Protein AF-A0A1X2IFA3-F1 (afdb_monomer_lite)

Sequence (182 aa):
MISNTTAATGNTTSGPVTIGFSPDETMTPLQQASWIVYLGFFFDLESNAYNVYENNIQQQYTCRKDNVANAGAKTIAITHYDKNEWSLLQNNNSYYSTLISDAGMTAFNGTMSNLHETDYVIDVSPSQTFVYGYSTWLQLVATYDQNTQVFTSKKNVFRIDGLINADGALGKSGHGLNCIYK

Organism: NCBI:txid90262

Radius of gyration: 20.96 Å; chains: 1; bounding box: 46×59×61 Å

Secondary structure (DSSP, 8-state):
--------S-----S-------TTS---HHHHHTHHHHHHHTTT-HHHHHHIIIIIIIHHHHHHHHHHTTS---EEEEEEEETTEEEE-GGG-HHHHHHHHHTT-EE--S-GGGGGG-SEEEE---GGG-TTHHHHHHHHHTTS-TTT-HHHHTT-EEE-----STT---------------

Foldseek 3Di:
DDDDDDDDDDDPPPDPDDQDDDPQQQDAPLSVLSVLLVVCVVVVNNVVSVCCSPVPVVVVLLLVLVVQLPVDEFEEWEWEDDPNDIFTDQVRHNHVQNVQVSSNYHYDPDTPVCQLVGQAYEYAYAPVRCPPPPVVVLVVCVVDDCVRRNCNVVVRYYYDHPDDDVVRDDDDPDDDPDDDDD

pLDDT: mean 70.48, std 19.77, range [30.97, 95.38]

Structure (mmCIF, N/CA/C/O backbone):
data_AF-A0A1X2IFA3-F1
#
_entry.id   AF-A0A1X2IFA3-F1
#
loop_
_atom_site.group_PDB
_atom_site.id
_atom_site.type_symbol
_atom_site.label_atom_id
_atom_site.label_alt_id
_atom_site.label_comp_id
_atom_site.label_asym_id
_atom_site.label_entity_id
_atom_site.label_seq_id
_atom_site.pdbx_PDB_ins_code
_atom_site.Cartn_x
_atom_site.Cartn_y
_atom_site.Cartn_z
_atom_site.occupancy
_atom_site.B_iso_or_equiv
_atom_site.auth_seq_id
_atom_site.auth_comp_id
_atom_site.auth_asym_id
_atom_site.auth_atom_id
_atom_site.pdbx_PDB_model_num
ATOM 1 N N . MET A 1 1 ? -7.651 39.119 24.313 1.00 32.94 1 MET A N 1
ATOM 2 C CA . MET A 1 1 ? -7.172 39.371 25.688 1.00 32.94 1 MET A CA 1
ATOM 3 C C . MET A 1 1 ? -7.088 38.041 26.416 1.00 32.94 1 MET A C 1
ATOM 5 O O . MET A 1 1 ? -7.950 37.198 26.219 1.00 32.94 1 MET A O 1
ATOM 9 N N . ILE A 1 2 ? -5.988 37.890 27.149 1.00 33.62 2 ILE A N 1
ATOM 10 C CA . ILE A 1 2 ? -5.494 36.779 27.987 1.00 33.62 2 ILE A CA 1
ATOM 11 C C . ILE A 1 2 ? -6.496 36.565 29.158 1.00 33.62 2 ILE A C 1
ATOM 13 O O . ILE A 1 2 ? -7.119 37.545 29.563 1.00 33.62 2 ILE A O 1
ATOM 17 N N . SER A 1 3 ? -6.820 35.359 29.659 1.00 31.09 3 SER A N 1
ATOM 18 C CA . SER A 1 3 ? -6.066 34.568 30.669 1.00 31.09 3 SER A CA 1
ATOM 19 C C . SER A 1 3 ? -6.899 33.350 31.130 1.00 31.09 3 SER A C 1
ATOM 21 O O . SER A 1 3 ? -8.105 33.503 31.286 1.00 31.09 3 SER A O 1
ATOM 23 N N . ASN A 1 4 ? -6.335 32.123 31.147 1.00 33.84 4 ASN A N 1
ATOM 24 C CA . ASN A 1 4 ? -5.757 31.351 32.293 1.00 33.84 4 ASN A CA 1
ATOM 25 C C . ASN A 1 4 ? -6.776 31.016 33.409 1.00 33.84 4 ASN A C 1
ATOM 27 O O . ASN A 1 4 ? -7.532 31.892 33.795 1.00 33.84 4 ASN A O 1
ATOM 31 N N . THR A 1 5 ? -6.885 29.836 34.042 1.00 33.88 5 THR A N 1
ATOM 32 C CA . THR A 1 5 ? -6.032 28.653 34.367 1.00 33.88 5 THR A CA 1
ATOM 33 C C . THR A 1 5 ? -7.008 27.619 35.008 1.00 33.88 5 THR A C 1
ATOM 35 O O . THR A 1 5 ? -8.037 28.052 35.512 1.00 33.88 5 THR A O 1
ATOM 38 N N . THR A 1 6 ? -6.862 26.287 34.998 1.00 31.00 6 THR A N 1
ATOM 39 C CA . THR A 1 6 ? -5.938 25.431 35.782 1.00 31.00 6 THR A CA 1
ATOM 40 C C . THR A 1 6 ? -6.069 23.960 35.332 1.00 31.00 6 THR A C 1
ATOM 42 O O . THR A 1 6 ? -7.108 23.536 34.834 1.00 31.00 6 THR A O 1
ATOM 45 N N . ALA A 1 7 ? -5.008 23.173 35.536 1.00 40.91 7 ALA A N 1
ATOM 46 C CA . ALA A 1 7 ? -4.961 21.737 35.268 1.00 40.91 7 ALA A CA 1
ATOM 47 C C . ALA A 1 7 ? -5.689 20.901 36.339 1.00 40.91 7 ALA A C 1
ATOM 49 O O . ALA A 1 7 ? -5.540 21.163 37.533 1.00 40.91 7 ALA A O 1
ATOM 50 N N . ALA A 1 8 ? -6.370 19.835 35.908 1.00 30.97 8 ALA A N 1
ATOM 51 C CA . ALA A 1 8 ? -6.645 18.653 36.719 1.00 30.97 8 ALA A CA 1
ATOM 52 C C . ALA A 1 8 ? -6.549 17.390 35.844 1.00 30.97 8 ALA A C 1
ATOM 54 O O . ALA A 1 8 ? -7.098 17.303 34.750 1.00 30.97 8 ALA A O 1
ATOM 55 N N . THR A 1 9 ? -5.763 16.454 36.355 1.00 38.53 9 THR A N 1
ATOM 56 C CA . THR A 1 9 ? -5.407 15.110 35.898 1.00 38.53 9 THR A CA 1
ATOM 57 C C . THR A 1 9 ? -6.586 14.208 35.526 1.00 38.53 9 THR A C 1
ATOM 59 O O . THR A 1 9 ? -7.529 14.082 36.302 1.00 38.53 9 THR A O 1
ATOM 62 N N . GLY A 1 10 ? -6.438 13.488 34.405 1.00 38.41 10 GLY A N 1
ATOM 63 C CA . GLY A 1 10 ? -7.281 12.355 34.003 1.00 38.41 10 GLY A CA 1
ATOM 64 C C . GLY A 1 10 ? -8.035 12.602 32.700 1.00 38.41 10 GLY A C 1
ATOM 65 O O . GLY A 1 10 ? -9.235 12.834 32.734 1.00 38.41 10 GLY A O 1
ATOM 66 N N . ASN A 1 11 ? -7.360 12.566 31.546 1.00 31.16 11 ASN A N 1
ATOM 67 C CA . ASN A 1 11 ? -8.054 12.727 30.267 1.00 31.16 11 ASN A CA 1
ATOM 68 C C . ASN A 1 11 ? -8.344 11.360 29.637 1.00 31.16 11 ASN A C 1
ATOM 70 O O . ASN A 1 11 ? -7.634 10.898 28.749 1.00 31.16 11 ASN A O 1
ATOM 74 N N . THR A 1 12 ? -9.412 10.713 30.103 1.00 39.47 12 THR A N 1
ATOM 75 C CA . THR A 1 12 ? -10.235 9.881 29.222 1.00 39.47 12 THR A CA 1
ATOM 76 C C . THR A 1 12 ? -10.834 10.825 28.185 1.00 39.47 12 THR A C 1
ATOM 78 O O . THR A 1 12 ? -11.857 11.461 28.444 1.00 39.47 12 THR A O 1
ATOM 81 N N . THR A 1 13 ? -10.171 10.987 27.040 1.00 39.12 13 THR A N 1
ATOM 82 C CA . THR A 1 13 ? -10.677 11.781 25.916 1.00 39.12 13 THR A CA 1
ATOM 83 C C . THR A 1 13 ? -11.917 11.105 25.330 1.00 39.12 13 THR A C 1
ATOM 85 O O . THR A 1 13 ? -11.849 10.426 24.314 1.00 39.12 13 THR A O 1
ATOM 88 N N . SER A 1 14 ? -13.065 11.299 25.978 1.00 46.28 14 SER A N 1
ATOM 89 C CA . SER A 1 14 ? -14.401 10.968 25.475 1.00 46.28 14 SER A CA 1
ATOM 90 C C . SER A 1 14 ? -14.849 12.038 24.470 1.00 46.28 14 SER A C 1
ATOM 92 O O . SER A 1 14 ? -15.865 12.709 24.653 1.00 46.28 14 SER A O 1
ATOM 94 N N . GLY A 1 15 ? -14.045 12.251 23.429 1.00 52.19 15 GLY A N 1
ATOM 95 C CA . GLY A 1 15 ? -14.517 12.884 22.202 1.00 52.19 15 GLY A CA 1
ATOM 96 C C . GLY A 1 15 ? -15.232 11.843 21.334 1.00 52.19 15 GLY A C 1
ATOM 97 O O . GLY A 1 15 ? -14.989 10.647 21.512 1.00 52.19 15 GLY A O 1
ATOM 98 N N . PRO A 1 16 ? -16.105 12.250 20.398 1.00 57.09 16 PRO A N 1
ATOM 99 C CA . PRO A 1 16 ? -16.648 11.312 19.425 1.00 57.09 16 PRO A CA 1
ATOM 100 C C . PRO A 1 16 ? -15.494 10.644 18.664 1.00 57.09 16 PRO A C 1
ATOM 102 O O . PRO A 1 16 ? -14.643 11.326 18.084 1.00 57.09 16 PRO A O 1
ATOM 105 N N . VAL A 1 17 ? -15.454 9.309 18.680 1.00 62.50 17 VAL A N 1
ATOM 106 C CA . VAL A 1 17 ? -14.504 8.538 17.871 1.00 62.50 17 VAL A CA 1
ATOM 107 C C . VAL A 1 17 ? -14.809 8.840 16.408 1.00 62.50 17 VAL A C 1
ATOM 109 O O . VAL A 1 17 ? -15.885 8.522 15.908 1.00 62.50 17 VAL A O 1
ATOM 112 N N . THR A 1 18 ? -13.878 9.507 15.731 1.00 68.31 18 THR A N 1
ATOM 113 C CA . THR A 1 18 ? -14.034 9.867 14.320 1.00 68.31 18 THR A CA 1
ATOM 114 C C . THR A 1 18 ? -13.406 8.774 13.467 1.00 68.31 18 THR A C 1
ATOM 116 O O . THR A 1 18 ? -12.197 8.559 13.531 1.00 68.31 18 THR A O 1
ATOM 119 N N . ILE A 1 19 ? -14.227 8.085 12.676 1.00 69.69 19 ILE A N 1
ATOM 120 C CA . ILE A 1 19 ? -13.780 7.060 11.731 1.00 69.69 19 ILE A CA 1
ATOM 121 C C . ILE A 1 19 ? -13.701 7.684 10.340 1.00 69.69 19 ILE A C 1
ATOM 123 O O . ILE A 1 19 ? -14.682 8.236 9.844 1.00 69.69 19 ILE A O 1
ATOM 127 N N . GLY A 1 20 ? -12.525 7.613 9.716 1.00 65.44 20 GLY A N 1
ATOM 128 C CA . GLY A 1 20 ? -12.381 7.971 8.309 1.00 65.44 20 GLY A CA 1
ATOM 129 C C . GLY A 1 20 ? -13.044 6.899 7.449 1.00 65.44 20 GLY A C 1
ATOM 130 O O . GLY A 1 20 ? -12.744 5.720 7.605 1.00 65.44 20 GLY A O 1
ATOM 131 N N . PHE A 1 21 ? -13.930 7.291 6.541 1.00 67.56 21 PHE A N 1
ATOM 132 C CA . PHE A 1 21 ? -14.525 6.394 5.554 1.00 67.56 21 PHE A CA 1
ATOM 133 C C . PHE A 1 21 ? -14.477 7.064 4.186 1.00 67.56 21 PHE A C 1
ATOM 135 O O . PHE A 1 21 ? -14.946 8.192 4.045 1.00 67.56 21 PHE A O 1
ATOM 142 N N . SER A 1 22 ? -13.907 6.379 3.196 1.00 68.56 22 SER A N 1
ATOM 143 C CA . SER A 1 22 ? -13.880 6.850 1.817 1.00 68.56 22 SER A CA 1
ATOM 144 C C . SER A 1 22 ? -13.950 5.681 0.834 1.00 68.56 22 SER A C 1
ATOM 146 O O . SER A 1 22 ? -13.107 4.789 0.896 1.00 68.56 22 SER A O 1
ATOM 148 N N . PRO A 1 23 ? -14.918 5.658 -0.093 1.00 61.12 23 PRO A N 1
ATOM 149 C CA . PRO A 1 23 ? -15.067 4.567 -1.055 1.00 61.12 23 PRO A CA 1
ATOM 150 C C . PRO A 1 23 ? -14.043 4.602 -2.204 1.00 61.12 23 PRO A C 1
ATOM 152 O O . PRO A 1 23 ? -14.081 3.730 -3.065 1.00 61.12 23 PRO A O 1
ATOM 155 N N . ASP A 1 24 ? -13.162 5.602 -2.259 1.00 64.69 24 ASP A N 1
ATOM 156 C CA . ASP A 1 24 ? -12.320 5.924 -3.420 1.00 64.69 24 ASP A CA 1
ATOM 157 C C . ASP A 1 24 ? -10.846 5.481 -3.299 1.00 64.69 24 ASP A C 1
ATOM 159 O O . ASP A 1 24 ? -10.000 5.972 -4.040 1.00 64.69 24 ASP A O 1
ATOM 163 N N . GLU A 1 25 ? -10.521 4.558 -2.385 1.00 63.06 25 GLU A N 1
ATOM 164 C CA . GLU A 1 25 ? -9.161 4.009 -2.178 1.00 63.06 25 GLU A CA 1
ATOM 165 C C . GLU A 1 25 ? -8.075 5.056 -1.836 1.00 63.06 25 GLU A C 1
ATOM 167 O O . GLU A 1 25 ? -6.875 4.771 -1.854 1.00 63.06 25 GLU A O 1
ATOM 172 N N . THR A 1 26 ? -8.474 6.270 -1.447 1.00 78.12 26 THR A N 1
ATOM 173 C CA . THR A 1 26 ? -7.558 7.357 -1.055 1.00 78.12 26 THR A CA 1
ATOM 174 C C . THR A 1 26 ? -7.153 7.311 0.419 1.00 78.12 26 THR A C 1
ATOM 176 O O . THR A 1 26 ? -6.577 8.269 0.946 1.00 78.12 26 THR A O 1
ATOM 179 N N . MET A 1 27 ? -7.401 6.197 1.106 1.00 85.38 27 MET A N 1
ATOM 180 C CA . MET A 1 27 ? -7.162 6.044 2.542 1.00 85.38 27 MET A CA 1
ATOM 181 C C . MET A 1 27 ? -5.815 5.395 2.858 1.00 85.38 27 MET A C 1
ATOM 183 O O . MET A 1 27 ? -5.403 4.435 2.211 1.00 85.38 27 MET A O 1
ATOM 187 N N . THR A 1 28 ? -5.154 5.866 3.918 1.00 90.12 28 THR A N 1
ATOM 188 C CA . THR A 1 28 ? -3.955 5.190 4.430 1.00 90.12 28 THR A CA 1
ATOM 189 C C . THR A 1 28 ? -4.318 3.828 5.040 1.00 90.12 28 THR A C 1
ATOM 191 O O . THR A 1 28 ? -5.474 3.611 5.420 1.00 90.12 28 THR A O 1
ATOM 194 N N . PRO A 1 29 ? -3.354 2.904 5.214 1.00 90.50 29 PRO A N 1
ATOM 195 C CA . PRO A 1 29 ? -3.638 1.560 5.716 1.00 90.50 29 PRO A CA 1
ATOM 196 C C . PRO A 1 29 ? -4.370 1.536 7.060 1.00 90.50 29 PRO A C 1
ATOM 198 O O . PRO A 1 29 ? -5.328 0.783 7.225 1.00 90.50 29 PRO A O 1
ATOM 201 N N . LEU A 1 30 ? -3.971 2.394 8.006 1.00 90.75 30 LEU A N 1
ATOM 202 C CA . LEU A 1 30 ? -4.642 2.494 9.306 1.00 90.75 30 LEU A CA 1
ATOM 203 C C . LEU A 1 30 ? -6.031 3.126 9.200 1.00 90.75 30 LEU A C 1
ATOM 205 O O . LEU A 1 30 ? -6.959 2.670 9.866 1.00 90.75 30 LEU A O 1
ATOM 209 N N . GLN A 1 31 ? -6.210 4.128 8.337 1.00 89.50 31 GLN A N 1
ATOM 210 C CA . GLN A 1 31 ? -7.533 4.704 8.114 1.00 89.50 31 GLN A CA 1
ATOM 211 C C . GLN A 1 31 ? -8.483 3.655 7.527 1.00 89.50 31 GLN A C 1
ATOM 213 O O . GLN A 1 31 ? -9.598 3.508 8.019 1.00 89.50 31 GLN A O 1
ATOM 218 N N . GLN A 1 32 ? -8.055 2.889 6.523 1.00 88.88 32 GLN A N 1
ATOM 219 C CA . GLN A 1 32 ? -8.887 1.835 5.942 1.00 88.88 32 GLN A CA 1
ATOM 220 C C . GLN A 1 32 ? -9.167 0.716 6.957 1.00 88.88 32 GLN A C 1
ATOM 222 O O . GLN A 1 32 ? -10.295 0.242 7.062 1.00 88.88 32 GLN A O 1
ATOM 227 N N . ALA A 1 33 ? -8.182 0.340 7.779 1.00 89.44 33 ALA A N 1
ATOM 228 C CA . ALA A 1 33 ? -8.383 -0.634 8.850 1.00 89.44 33 ALA A CA 1
ATOM 229 C C . ALA A 1 33 ? -9.404 -0.178 9.907 1.00 89.44 33 ALA A C 1
ATOM 231 O O . ALA A 1 33 ? -10.080 -1.018 10.502 1.00 89.44 33 ALA A O 1
ATOM 232 N N . SER A 1 34 ? -9.563 1.133 10.120 1.00 89.44 34 SER A N 1
ATOM 233 C CA . SER A 1 34 ? -10.545 1.675 11.070 1.00 89.44 34 SER A CA 1
ATOM 234 C C . SER A 1 34 ? -12.001 1.383 10.681 1.00 89.44 34 SER A C 1
ATOM 236 O O . SER A 1 34 ? -12.892 1.469 11.527 1.00 89.44 34 SER A O 1
ATOM 238 N N . TRP A 1 35 ? -12.256 0.930 9.447 1.00 89.94 35 TRP A N 1
ATOM 239 C CA . TRP A 1 35 ? -13.578 0.469 9.017 1.00 89.94 35 TRP A CA 1
ATOM 240 C C . TRP A 1 35 ? -14.115 -0.688 9.849 1.00 89.94 35 TRP A C 1
ATOM 242 O O . TRP A 1 35 ? -15.329 -0.834 9.943 1.00 89.94 35 TRP A O 1
ATOM 252 N N . ILE A 1 36 ? -13.259 -1.480 10.504 1.00 89.81 36 ILE A N 1
ATOM 253 C CA . ILE A 1 36 ? -13.734 -2.516 11.426 1.00 89.81 36 ILE A CA 1
ATOM 254 C C . ILE A 1 36 ? -14.584 -1.922 12.558 1.00 89.81 36 ILE A C 1
ATOM 256 O O . ILE A 1 36 ? -15.570 -2.533 12.959 1.00 89.81 36 ILE A O 1
ATOM 260 N N . VAL A 1 37 ? -14.260 -0.709 13.019 1.00 89.62 37 VAL A N 1
ATOM 261 C CA . VAL A 1 37 ? -15.031 0.010 14.043 1.00 89.62 37 VAL A CA 1
ATOM 262 C C . VAL A 1 37 ? -16.374 0.467 13.475 1.00 89.62 37 VAL A C 1
ATOM 264 O O . VAL A 1 37 ? -17.401 0.281 14.122 1.00 89.62 37 VAL A O 1
ATOM 267 N N . TYR A 1 38 ? -16.381 0.989 12.242 1.00 86.56 38 TYR A N 1
ATOM 268 C CA . TYR A 1 38 ? -17.613 1.347 11.529 1.00 86.56 38 TYR A CA 1
ATOM 269 C C . TYR A 1 38 ? -18.531 0.135 11.325 1.00 86.56 38 TYR A C 1
ATOM 271 O O . TYR A 1 38 ? -19.729 0.223 11.569 1.00 86.56 38 TYR A O 1
ATOM 279 N N . LEU A 1 39 ? -17.976 -1.014 10.932 1.00 88.31 39 LEU A N 1
ATOM 280 C CA . LEU A 1 39 ? -18.734 -2.254 10.780 1.00 88.31 39 LEU A CA 1
ATOM 281 C C . LEU A 1 39 ? -19.259 -2.765 12.125 1.00 88.31 39 LEU A C 1
ATOM 283 O O . LEU A 1 39 ? -20.412 -3.175 12.199 1.00 88.31 39 LEU A O 1
ATOM 287 N N . GLY A 1 40 ? -18.451 -2.699 13.187 1.00 90.44 40 GLY A N 1
ATOM 288 C CA . GLY A 1 40 ? -18.835 -3.132 14.534 1.00 90.44 40 GLY A CA 1
ATOM 289 C C . GLY A 1 40 ? -20.081 -2.429 15.074 1.00 90.44 40 GLY A C 1
ATOM 290 O O . GLY A 1 40 ? -20.866 -3.062 15.774 1.00 90.44 40 GLY A O 1
ATOM 291 N N . PHE A 1 41 ? -20.304 -1.173 14.684 1.00 87.38 41 PHE A N 1
ATOM 292 C CA . PHE A 1 41 ? -21.500 -0.406 15.040 1.00 87.38 41 PHE A CA 1
ATOM 293 C C . PHE A 1 41 ? -22.806 -1.046 14.551 1.00 87.38 41 PHE A C 1
ATOM 295 O O . PHE A 1 41 ? -23.802 -1.032 15.261 1.00 87.38 41 PHE A O 1
ATOM 302 N N . PHE A 1 42 ? -22.824 -1.665 13.368 1.00 91.62 42 PHE A N 1
ATOM 303 C CA . PHE A 1 42 ? -24.047 -2.289 12.840 1.00 91.62 42 PHE A CA 1
ATOM 304 C C . PHE A 1 42 ? -24.438 -3.589 13.545 1.00 91.62 42 PHE A C 1
ATOM 306 O O . PHE A 1 42 ? -25.532 -4.102 13.316 1.00 91.62 42 PHE A O 1
ATOM 313 N N . PHE A 1 43 ? -23.542 -4.136 14.363 1.00 94.38 43 PHE A N 1
ATOM 314 C CA . PHE A 1 43 ? -23.722 -5.419 15.032 1.00 94.38 43 PHE A CA 1
ATOM 315 C C . PHE A 1 43 ? -23.701 -5.299 16.560 1.00 94.38 43 PHE A C 1
ATOM 317 O O . PHE A 1 43 ? -23.620 -6.331 17.221 1.00 94.38 43 PHE A O 1
ATOM 324 N N . ASP A 1 44 ? -23.746 -4.081 17.116 1.00 93.00 44 ASP A N 1
ATOM 325 C CA . ASP A 1 44 ? -23.605 -3.813 18.557 1.00 93.00 44 ASP A CA 1
ATOM 326 C C . ASP A 1 44 ? -22.303 -4.408 19.151 1.00 93.00 44 ASP A C 1
ATOM 328 O O . ASP A 1 44 ? -22.263 -4.957 20.257 1.00 93.00 44 ASP A O 1
ATOM 332 N N . LEU A 1 45 ? -21.214 -4.365 18.371 1.00 95.38 45 LEU A N 1
ATOM 333 C CA . LEU A 1 45 ? -19.895 -4.911 18.714 1.00 95.38 45 LEU A CA 1
ATOM 334 C C . LEU A 1 45 ? -18.810 -3.826 18.782 1.00 95.38 45 LEU A C 1
ATOM 336 O O . LEU A 1 45 ? -17.627 -4.128 18.621 1.00 95.38 45 LEU A O 1
ATOM 340 N N . GLU A 1 46 ? -19.164 -2.567 19.032 1.00 90.69 46 GLU A N 1
ATOM 341 C CA . GLU A 1 46 ? -18.252 -1.418 18.984 1.00 90.69 46 GLU A CA 1
ATOM 342 C C . GLU A 1 46 ? -17.068 -1.580 19.931 1.00 90.69 46 GLU A C 1
ATOM 344 O O . GLU A 1 46 ? -15.930 -1.335 19.540 1.00 90.69 46 GLU A O 1
ATOM 349 N N . SER A 1 47 ? -17.315 -2.041 21.161 1.00 90.44 47 SER A N 1
ATOM 350 C CA . SER A 1 47 ? -16.249 -2.257 22.147 1.00 90.44 47 SER A CA 1
ATOM 351 C C . SER A 1 47 ? -15.244 -3.312 21.674 1.00 90.44 47 SER A C 1
ATOM 353 O O . SER A 1 47 ?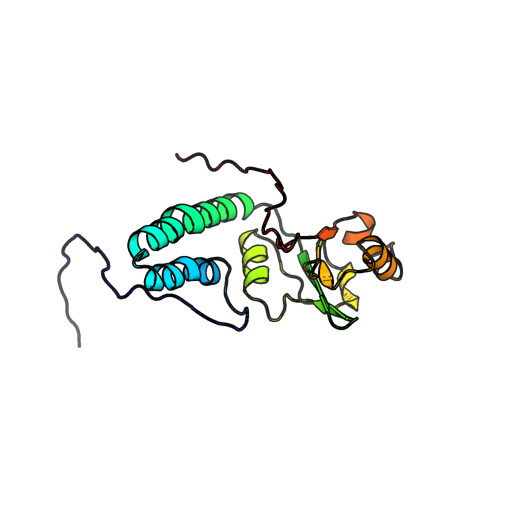 -14.033 -3.118 21.793 1.00 90.44 47 SER A O 1
ATOM 355 N N . ASN A 1 48 ? -15.736 -4.402 21.077 1.00 93.00 48 ASN A N 1
ATOM 356 C CA . ASN A 1 48 ? -14.887 -5.453 20.527 1.00 93.00 48 ASN A CA 1
ATOM 357 C C . ASN A 1 48 ? -14.130 -4.959 19.284 1.00 93.00 48 ASN A C 1
ATOM 359 O O . ASN A 1 48 ? -12.915 -5.109 19.193 1.00 93.00 48 ASN A O 1
ATOM 363 N N . ALA A 1 49 ? -14.822 -4.309 18.350 1.00 91.56 49 ALA A N 1
ATOM 364 C CA . ALA A 1 49 ? -14.228 -3.779 17.129 1.00 91.56 49 ALA A CA 1
ATOM 365 C C . ALA A 1 49 ? -13.157 -2.714 17.413 1.00 91.56 49 ALA A C 1
ATOM 367 O O . ALA A 1 49 ? -12.094 -2.730 16.790 1.00 91.56 49 ALA A O 1
ATOM 368 N N . TYR A 1 50 ? -13.400 -1.835 18.388 1.00 91.50 50 TYR A N 1
ATOM 369 C CA . TYR A 1 50 ? -12.422 -0.859 18.857 1.00 91.50 50 TYR A CA 1
ATOM 370 C C . TYR A 1 50 ? -11.190 -1.543 19.450 1.00 91.50 50 TYR A C 1
ATOM 372 O O . TYR A 1 50 ? -10.071 -1.210 19.068 1.00 91.50 50 TYR A O 1
ATOM 380 N N . ASN A 1 51 ? -11.379 -2.552 20.309 1.00 90.56 51 ASN A N 1
ATOM 381 C CA . ASN A 1 51 ? -10.267 -3.315 20.871 1.00 90.56 51 ASN A CA 1
ATOM 382 C C . ASN A 1 51 ? -9.426 -3.990 19.774 1.00 90.56 51 ASN A C 1
ATOM 384 O O . ASN A 1 51 ? -8.199 -3.900 19.802 1.00 90.56 51 ASN A O 1
ATOM 388 N N . VAL A 1 52 ? -10.074 -4.610 18.782 1.00 92.62 52 VAL A N 1
ATOM 389 C CA . VAL A 1 52 ? -9.384 -5.228 17.642 1.00 92.62 52 VAL A CA 1
ATOM 390 C C . VAL A 1 52 ? -8.601 -4.189 16.841 1.00 92.62 52 VAL A C 1
ATOM 392 O O . VAL A 1 52 ? -7.448 -4.435 16.488 1.00 92.62 52 VAL A O 1
ATOM 395 N N . TYR A 1 53 ? -9.186 -3.027 16.564 1.00 91.44 53 TYR A N 1
ATOM 396 C CA . TYR A 1 53 ? -8.493 -1.970 15.837 1.00 91.44 53 TYR A CA 1
ATOM 397 C C . TYR A 1 53 ? -7.293 -1.418 16.619 1.00 91.44 53 TYR A C 1
ATOM 399 O O . TYR A 1 53 ? -6.171 -1.452 16.115 1.00 91.44 53 TYR A O 1
ATOM 407 N N . GLU A 1 54 ? -7.508 -0.947 17.847 1.00 89.31 54 GLU A N 1
ATOM 408 C CA . GLU A 1 54 ? -6.496 -0.249 18.643 1.00 89.31 54 GLU A CA 1
ATOM 409 C C . GLU A 1 54 ? -5.382 -1.201 19.109 1.00 89.31 54 GLU A C 1
ATOM 411 O O . GLU A 1 54 ? -4.200 -0.980 18.829 1.00 89.31 54 GLU A O 1
ATOM 416 N N . ASN A 1 55 ? -5.753 -2.292 19.785 1.00 86.50 55 ASN A N 1
ATOM 417 C CA . ASN A 1 55 ? -4.793 -3.153 20.477 1.00 86.50 55 ASN A CA 1
ATOM 418 C C . ASN A 1 55 ? -4.165 -4.207 19.568 1.00 86.50 55 ASN A C 1
ATOM 420 O O . ASN A 1 55 ? -3.053 -4.648 19.846 1.00 86.50 55 ASN A O 1
ATOM 424 N N . ASN A 1 56 ? -4.834 -4.596 18.477 1.00 87.38 56 ASN A N 1
ATOM 425 C CA . ASN A 1 56 ? -4.280 -5.582 17.551 1.00 87.38 56 ASN A CA 1
ATOM 426 C C . ASN A 1 56 ? -3.762 -4.916 16.277 1.00 87.38 56 ASN A C 1
ATOM 428 O O . ASN A 1 56 ? -2.570 -4.999 15.993 1.00 87.38 56 ASN A O 1
ATOM 432 N N . ILE A 1 57 ? -4.609 -4.243 15.497 1.00 90.50 57 ILE A N 1
ATOM 433 C CA . ILE A 1 57 ? -4.196 -3.768 14.167 1.00 90.50 57 ILE A CA 1
ATOM 434 C C . ILE A 1 57 ? -3.201 -2.610 14.273 1.00 90.50 57 ILE A C 1
ATOM 436 O O . ILE A 1 57 ? -2.091 -2.701 13.748 1.00 90.50 57 ILE A O 1
ATOM 440 N N . GLN A 1 58 ? -3.572 -1.535 14.966 1.00 91.31 58 GLN A N 1
ATOM 441 C CA . GLN A 1 58 ? -2.760 -0.325 15.051 1.00 91.31 58 GLN A CA 1
ATOM 442 C C . GLN A 1 58 ? -1.436 -0.586 15.773 1.00 91.31 58 GLN A C 1
ATOM 444 O O . GLN A 1 58 ? -0.379 -0.150 15.307 1.00 91.31 58 GLN A O 1
ATOM 449 N N . GLN A 1 59 ? -1.469 -1.345 16.870 1.00 89.06 59 GLN A N 1
ATOM 450 C CA . GLN A 1 59 ? -0.265 -1.718 17.609 1.00 89.06 59 GLN A CA 1
ATOM 451 C C . GLN A 1 59 ? 0.702 -2.558 16.758 1.00 89.06 59 GLN A C 1
ATOM 453 O O . GLN A 1 59 ? 1.889 -2.233 16.676 1.00 89.06 59 GLN A O 1
ATOM 458 N N . GLN A 1 60 ? 0.216 -3.612 16.090 1.00 89.00 60 GLN A N 1
ATOM 459 C CA . GLN A 1 60 ? 1.066 -4.471 15.257 1.00 89.00 60 GLN A CA 1
ATOM 460 C C . GLN A 1 60 ? 1.607 -3.725 14.037 1.00 89.00 60 GLN A C 1
ATOM 462 O O . GLN A 1 60 ? 2.767 -3.913 13.669 1.00 89.00 60 GLN A O 1
ATOM 467 N N . TYR A 1 61 ? 0.794 -2.860 13.428 1.00 90.75 61 TYR A N 1
ATOM 468 C CA . TYR A 1 61 ? 1.224 -2.007 12.326 1.00 90.75 61 TYR A CA 1
ATOM 469 C C . TYR A 1 61 ? 2.364 -1.081 12.757 1.00 90.75 61 TYR A C 1
ATOM 471 O O . TYR A 1 61 ? 3.410 -1.059 12.114 1.00 90.75 61 TYR A O 1
ATOM 479 N N . THR A 1 62 ? 2.192 -0.378 13.880 1.00 90.62 62 THR A N 1
ATOM 480 C CA . THR A 1 62 ? 3.191 0.561 14.412 1.00 90.62 62 THR A CA 1
ATOM 481 C C . THR A 1 62 ? 4.491 -0.161 14.753 1.00 90.62 62 THR A C 1
ATOM 483 O O . THR A 1 62 ? 5.553 0.250 14.301 1.00 90.62 62 THR A O 1
ATOM 486 N N . CYS A 1 63 ? 4.411 -1.307 15.438 1.00 89.00 63 CYS A N 1
ATOM 487 C CA . CYS A 1 63 ? 5.599 -2.105 15.737 1.00 89.00 63 CYS A CA 1
ATOM 488 C C . CYS A 1 63 ? 6.347 -2.530 14.464 1.00 89.00 63 CYS A C 1
ATOM 490 O O . CYS A 1 63 ? 7.573 -2.441 14.385 1.00 89.00 63 CYS A O 1
ATOM 492 N N 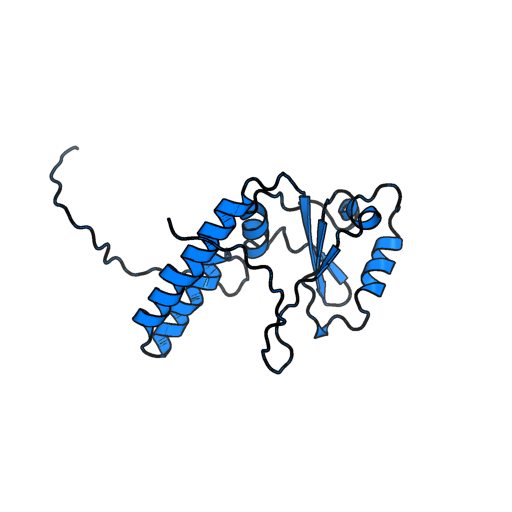. ARG A 1 64 ? 5.622 -3.009 13.445 1.00 86.62 64 ARG A N 1
ATOM 493 C CA . ARG A 1 64 ? 6.240 -3.434 12.183 1.00 86.62 64 ARG A CA 1
ATOM 494 C C . ARG A 1 64 ? 6.887 -2.262 11.467 1.00 86.62 64 ARG A C 1
ATOM 496 O O . ARG A 1 64 ? 8.034 -2.409 11.060 1.00 86.62 64 ARG A O 1
ATOM 503 N N . LYS A 1 65 ? 6.190 -1.130 11.372 1.00 90.19 65 LYS A N 1
ATOM 504 C CA . LYS A 1 65 ? 6.715 0.127 10.835 1.00 90.19 65 LYS A CA 1
ATOM 505 C C . LYS A 1 65 ? 8.042 0.493 11.502 1.00 90.19 65 LYS A C 1
ATOM 507 O O . LYS A 1 65 ? 9.037 0.655 10.806 1.00 90.19 65 LYS A O 1
ATOM 512 N N . ASP A 1 66 ? 8.095 0.511 12.830 1.00 89.50 66 ASP A N 1
ATOM 513 C CA . ASP A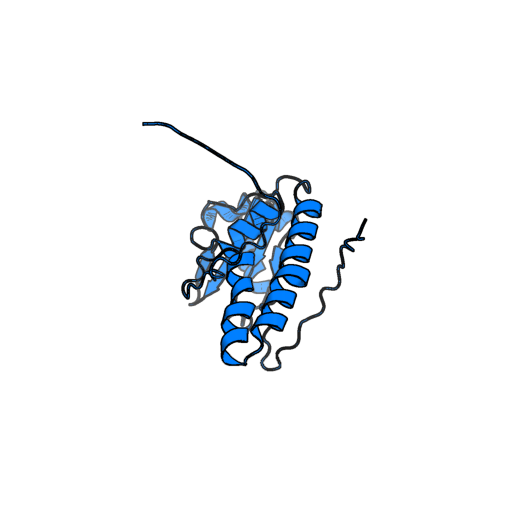 1 66 ? 9.311 0.871 13.568 1.00 89.50 66 ASP A CA 1
ATOM 514 C C . ASP A 1 66 ? 10.470 -0.104 13.304 1.00 89.50 66 ASP A C 1
ATOM 516 O O . ASP A 1 66 ? 11.623 0.311 13.166 1.00 89.50 66 ASP A O 1
ATOM 520 N N . ASN A 1 67 ? 10.169 -1.399 13.162 1.00 86.44 67 ASN A N 1
ATOM 521 C CA . ASN A 1 67 ? 11.171 -2.421 12.852 1.00 86.44 67 ASN A CA 1
ATOM 522 C C . ASN A 1 67 ? 11.762 -2.279 11.443 1.00 86.44 67 ASN A C 1
ATOM 524 O O . ASN A 1 67 ? 12.917 -2.652 11.231 1.00 86.44 67 ASN A O 1
ATOM 528 N N . VAL A 1 68 ? 10.982 -1.788 10.476 1.00 85.06 68 VAL A N 1
ATOM 529 C CA . VAL A 1 68 ? 11.410 -1.699 9.071 1.00 85.06 68 VAL A CA 1
ATOM 530 C C . VAL A 1 68 ? 11.818 -0.296 8.632 1.00 85.06 68 VAL A C 1
ATOM 532 O O . VAL A 1 68 ? 12.450 -0.173 7.590 1.00 85.06 68 VAL A O 1
ATOM 535 N N . ALA A 1 69 ? 11.562 0.742 9.434 1.00 79.62 69 ALA A N 1
ATOM 536 C CA . ALA A 1 69 ? 11.815 2.145 9.086 1.00 79.62 69 ALA A CA 1
ATOM 537 C C . ALA A 1 69 ? 13.261 2.445 8.640 1.00 79.62 69 ALA A C 1
ATOM 539 O O . ALA A 1 69 ? 13.498 3.408 7.915 1.00 79.62 69 ALA A O 1
ATOM 540 N N . ASN A 1 70 ? 14.230 1.618 9.048 1.00 76.56 70 ASN A N 1
ATOM 541 C CA . ASN A 1 70 ? 15.650 1.766 8.714 1.00 76.56 70 ASN A CA 1
ATOM 542 C C . ASN A 1 70 ? 16.186 0.654 7.790 1.00 76.56 70 ASN A C 1
ATOM 544 O O . ASN A 1 70 ? 17.398 0.456 7.711 1.00 76.56 70 ASN A O 1
ATOM 548 N N . ALA A 1 71 ? 15.320 -0.082 7.084 1.00 72.44 71 ALA A N 1
ATOM 549 C CA . ALA A 1 71 ? 15.715 -1.185 6.196 1.00 72.44 71 ALA A CA 1
ATOM 550 C C . ALA A 1 71 ? 16.524 -0.742 4.952 1.00 72.44 71 ALA A C 1
ATOM 552 O O . ALA A 1 71 ? 17.020 -1.584 4.198 1.00 72.44 71 ALA A O 1
ATOM 553 N N . GLY A 1 72 ? 16.703 0.569 4.764 1.00 73.38 72 GLY A N 1
ATOM 554 C CA . GLY A 1 72 ? 17.462 1.183 3.680 1.00 73.38 72 GLY A CA 1
ATOM 555 C C . GLY A 1 72 ? 16.566 1.707 2.558 1.00 73.38 72 GLY A C 1
ATOM 556 O O . GLY A 1 72 ? 15.495 1.168 2.289 1.00 73.38 72 GLY A O 1
ATOM 557 N N . ALA A 1 73 ? 17.029 2.760 1.881 1.00 82.38 73 ALA A N 1
ATOM 558 C CA . ALA A 1 73 ? 16.278 3.392 0.804 1.00 82.38 73 ALA A CA 1
ATOM 559 C C . ALA A 1 73 ? 16.231 2.478 -0.433 1.00 82.38 73 ALA A C 1
ATOM 561 O O . ALA A 1 73 ? 17.255 2.199 -1.062 1.00 82.38 73 ALA A O 1
ATOM 562 N N . LYS A 1 74 ? 15.029 2.004 -0.758 1.00 89.25 74 LYS A N 1
ATOM 563 C CA . LYS A 1 74 ? 14.687 1.290 -1.994 1.00 89.25 74 LYS A CA 1
ATOM 564 C C . LYS A 1 74 ? 13.595 2.061 -2.715 1.00 89.25 74 LYS A C 1
ATOM 566 O O . LYS A 1 74 ? 12.698 2.589 -2.058 1.00 89.25 74 LYS A O 1
ATOM 571 N N . THR A 1 75 ? 13.636 2.070 -4.040 1.00 91.31 75 THR A N 1
ATOM 572 C CA . THR A 1 75 ? 12.553 2.603 -4.870 1.00 91.31 75 THR A CA 1
ATOM 573 C C . THR A 1 75 ? 11.615 1.471 -5.272 1.00 91.31 75 THR A C 1
ATOM 575 O O . THR A 1 75 ? 12.028 0.533 -5.958 1.00 91.31 75 THR A O 1
ATOM 578 N N . ILE A 1 76 ? 10.360 1.544 -4.835 1.00 91.00 76 ILE A N 1
ATOM 579 C CA . ILE A 1 76 ? 9.347 0.505 -5.048 1.00 91.00 76 ILE A CA 1
ATOM 580 C C . ILE A 1 76 ? 8.326 1.001 -6.060 1.00 91.00 76 ILE A C 1
ATOM 582 O O . ILE A 1 76 ? 7.778 2.083 -5.878 1.00 91.00 76 ILE A O 1
ATOM 586 N N . ALA A 1 77 ? 8.031 0.200 -7.082 1.00 89.56 77 ALA A N 1
ATOM 587 C CA . ALA A 1 77 ? 6.894 0.415 -7.965 1.00 89.56 77 ALA A CA 1
ATOM 588 C C . ALA A 1 77 ? 5.727 -0.518 -7.625 1.00 89.56 77 ALA A C 1
ATOM 590 O O . ALA A 1 77 ? 5.924 -1.713 -7.438 1.00 89.56 77 ALA A O 1
ATOM 591 N N . ILE A 1 78 ? 4.505 0.012 -7.626 1.00 89.19 78 ILE A N 1
ATOM 592 C CA . ILE A 1 78 ? 3.259 -0.761 -7.590 1.00 89.19 78 ILE A CA 1
ATOM 593 C C . ILE A 1 78 ? 2.612 -0.707 -8.966 1.00 89.19 78 ILE A C 1
ATOM 595 O O . ILE A 1 78 ? 2.317 0.380 -9.477 1.00 89.19 78 ILE A O 1
ATOM 599 N N . THR A 1 79 ? 2.383 -1.882 -9.533 1.00 83.88 79 THR A N 1
ATOM 600 C CA . THR A 1 79 ? 1.804 -2.086 -10.860 1.00 83.88 79 THR A CA 1
ATOM 601 C C . THR A 1 79 ? 0.510 -2.875 -10.769 1.00 83.88 79 THR A C 1
ATOM 603 O O . THR A 1 79 ? 0.308 -3.660 -9.841 1.00 83.88 79 THR A O 1
ATOM 606 N N . HIS A 1 80 ? -0.365 -2.655 -11.739 1.00 81.38 80 HIS A N 1
ATOM 607 C CA . HIS A 1 80 ? -1.641 -3.342 -11.848 1.00 81.38 80 HIS A CA 1
ATOM 608 C C . HIS A 1 80 ? -2.033 -3.496 -13.320 1.00 81.38 80 HIS A C 1
ATOM 610 O O . HIS A 1 80 ? -1.715 -2.635 -14.145 1.00 81.38 80 HIS A O 1
ATOM 616 N N . TYR A 1 81 ? -2.733 -4.586 -13.617 1.00 77.56 81 TYR A N 1
ATOM 617 C CA . TYR A 1 81 ? -3.274 -4.925 -14.922 1.00 77.56 81 TYR A CA 1
ATOM 618 C C . TYR A 1 81 ? -4.798 -5.004 -14.873 1.00 77.56 81 TYR A C 1
ATOM 620 O O . TYR A 1 81 ? -5.375 -5.901 -14.246 1.00 77.56 81 TYR A O 1
ATOM 628 N N . ASP A 1 82 ? -5.439 -4.091 -15.594 1.00 74.94 82 ASP A N 1
ATOM 629 C CA . ASP A 1 82 ? -6.883 -4.069 -15.820 1.00 74.94 82 ASP A CA 1
ATOM 630 C C . ASP A 1 82 ? -7.173 -3.615 -17.249 1.00 74.94 82 ASP A C 1
ATOM 632 O O . ASP A 1 82 ? -6.374 -2.915 -17.868 1.00 74.94 82 ASP A O 1
ATOM 636 N N . LYS A 1 83 ? -8.314 -4.045 -17.797 1.00 76.75 83 LYS A N 1
ATOM 637 C CA . LYS A 1 83 ? -8.786 -3.667 -19.145 1.00 76.75 83 LYS A CA 1
ATOM 638 C C . LYS A 1 83 ? -7.721 -3.811 -20.242 1.00 76.75 83 LYS A C 1
ATOM 640 O O . LYS A 1 83 ? -7.691 -3.043 -21.198 1.00 76.75 83 LYS A O 1
ATOM 645 N N . ASN A 1 84 ? -6.903 -4.854 -20.133 1.00 73.19 84 ASN A N 1
ATOM 646 C CA . ASN A 1 84 ? -5.794 -5.175 -21.031 1.00 73.19 84 ASN A CA 1
ATOM 647 C C . ASN A 1 84 ? -4.614 -4.184 -21.031 1.00 73.19 84 ASN A C 1
ATOM 649 O O . ASN A 1 84 ? -3.793 -4.226 -21.949 1.00 73.19 84 ASN A O 1
ATOM 653 N N . GLU A 1 85 ? -4.482 -3.339 -20.010 1.00 76.31 85 GLU A N 1
ATOM 654 C CA . GLU A 1 85 ? -3.416 -2.344 -19.903 1.00 76.31 85 GLU A CA 1
ATOM 655 C C . GLU A 1 85 ? -2.699 -2.417 -18.546 1.00 76.31 85 GLU A C 1
A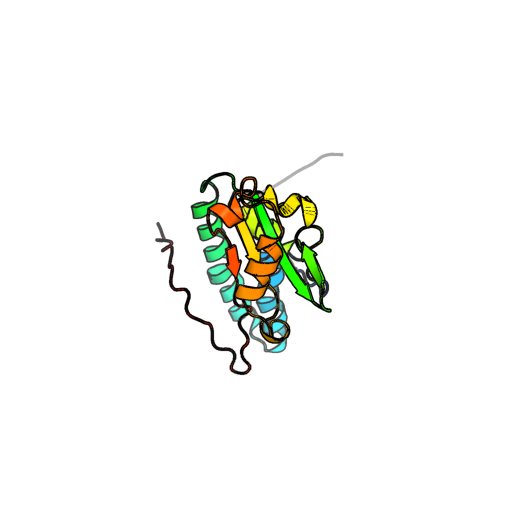TOM 657 O O . GLU A 1 85 ? -3.308 -2.671 -17.507 1.00 76.31 85 GLU A O 1
ATOM 662 N N . TRP A 1 86 ? -1.381 -2.189 -18.565 1.00 78.44 86 TRP A N 1
ATOM 663 C CA . TRP A 1 86 ? -0.562 -2.054 -17.361 1.00 78.44 86 TRP A CA 1
ATOM 664 C C . TRP A 1 86 ? -0.477 -0.598 -16.919 1.00 78.44 86 TRP A C 1
ATOM 666 O O . TRP A 1 86 ? -0.131 0.276 -17.714 1.00 78.44 86 TRP A O 1
ATOM 676 N N . SER A 1 87 ? -0.698 -0.348 -15.632 1.00 81.88 87 SER A N 1
ATOM 677 C CA . SER A 1 87 ? -0.601 0.987 -15.046 1.00 81.88 87 SER A CA 1
ATOM 678 C C . SER A 1 87 ? 0.112 0.992 -13.692 1.00 81.88 87 SER A C 1
ATOM 680 O O . SER A 1 87 ? 0.253 -0.037 -13.025 1.00 81.88 87 SER A O 1
ATOM 682 N N . LEU A 1 88 ? 0.587 2.177 -13.293 1.00 85.62 88 LEU A N 1
ATOM 683 C CA . LEU A 1 88 ? 1.161 2.439 -11.973 1.00 85.62 88 LEU A CA 1
ATOM 684 C C . LEU A 1 88 ? 0.072 2.966 -11.035 1.00 85.62 88 LEU A C 1
ATOM 686 O O . LEU A 1 88 ? -0.608 3.936 -11.362 1.00 85.62 88 LEU A O 1
ATOM 690 N N . LEU A 1 89 ? -0.053 2.373 -9.847 1.00 81.56 89 LEU A N 1
ATOM 691 C CA . LEU A 1 89 ? -1.088 2.751 -8.869 1.00 81.56 89 LEU A CA 1
ATOM 692 C C . LEU A 1 89 ? -0.673 3.890 -7.925 1.00 81.56 89 LEU A C 1
ATOM 694 O O . LEU A 1 89 ? -1.514 4.542 -7.317 1.00 81.56 89 LEU A O 1
ATOM 698 N N . GLN A 1 90 ? 0.626 4.141 -7.792 1.00 68.56 90 GLN A N 1
ATOM 699 C CA . GLN A 1 90 ? 1.194 4.917 -6.681 1.00 68.56 90 GLN A CA 1
ATOM 700 C C . GLN A 1 90 ? 0.801 6.395 -6.683 1.00 68.56 90 GLN A C 1
ATOM 702 O O . GLN A 1 90 ? 0.703 6.996 -5.618 1.00 68.56 90 GLN A O 1
ATOM 707 N N . ASN A 1 91 ? 0.547 6.974 -7.859 1.00 62.06 91 ASN A N 1
ATOM 708 C CA . ASN A 1 91 ? 0.312 8.412 -7.989 1.00 62.06 91 ASN A CA 1
ATOM 709 C C . ASN A 1 91 ? -1.037 8.861 -7.401 1.00 62.06 91 ASN A C 1
ATOM 711 O O . ASN A 1 91 ? -1.175 10.034 -7.076 1.00 62.06 91 ASN A O 1
ATOM 715 N N . ASN A 1 92 ? -1.998 7.945 -7.221 1.00 65.00 92 ASN A N 1
ATOM 716 C CA . ASN A 1 92 ? -3.337 8.258 -6.706 1.00 65.00 92 ASN A CA 1
ATOM 717 C C . ASN A 1 92 ? -3.786 7.328 -5.567 1.00 65.00 92 ASN A C 1
ATOM 719 O O . ASN A 1 92 ? -4.960 7.324 -5.210 1.00 65.00 92 ASN A O 1
ATOM 723 N N . ASN A 1 93 ? -2.879 6.527 -5.002 1.00 80.62 93 ASN A N 1
ATOM 724 C CA . ASN A 1 93 ? -3.224 5.539 -3.987 1.00 80.62 93 ASN A CA 1
ATOM 725 C C . ASN A 1 93 ? -2.409 5.788 -2.709 1.00 80.62 93 ASN A C 1
ATOM 727 O O . ASN A 1 93 ? -1.209 5.490 -2.623 1.00 80.62 93 ASN A O 1
ATOM 731 N N . SER A 1 94 ? -3.066 6.380 -1.710 1.00 87.38 94 SER A N 1
ATOM 732 C CA . SER A 1 94 ? -2.424 6.712 -0.434 1.00 87.38 94 SER A CA 1
ATOM 733 C C . SER A 1 94 ? -2.128 5.462 0.401 1.00 87.38 94 SER A C 1
ATOM 735 O O . SER A 1 94 ? -1.195 5.475 1.205 1.00 87.38 94 SER A O 1
ATOM 737 N N . TYR A 1 95 ? -2.860 4.366 0.179 1.00 88.56 95 TYR A N 1
ATOM 738 C CA . TYR A 1 95 ? -2.654 3.099 0.869 1.00 88.56 95 TYR A CA 1
ATOM 739 C C . TYR A 1 95 ? -1.241 2.566 0.613 1.00 88.56 95 TYR A C 1
ATOM 741 O O . TYR A 1 95 ? -0.439 2.434 1.541 1.00 88.56 95 TYR A O 1
ATOM 749 N N . TYR A 1 96 ? -0.892 2.325 -0.653 1.00 88.81 96 TYR A N 1
ATOM 750 C CA . TYR A 1 96 ? 0.410 1.754 -0.993 1.00 88.81 96 TYR A CA 1
ATOM 751 C C . TYR A 1 96 ? 1.566 2.731 -0.779 1.00 88.81 96 TYR A C 1
ATOM 753 O O . TYR A 1 96 ? 2.623 2.323 -0.301 1.00 88.81 96 TYR A O 1
ATOM 761 N N . SER A 1 97 ? 1.381 4.015 -1.095 1.00 89.62 97 SER A N 1
ATOM 762 C CA . SER A 1 97 ? 2.426 5.021 -0.863 1.00 89.62 97 SER A CA 1
ATOM 763 C C . SER A 1 97 ? 2.752 5.175 0.627 1.00 89.62 97 SER A C 1
ATOM 765 O O . SER A 1 97 ? 3.928 5.271 0.980 1.00 89.62 97 SER A O 1
ATOM 767 N N . THR A 1 98 ? 1.750 5.091 1.511 1.00 91.00 98 THR A N 1
ATOM 768 C CA . THR A 1 98 ? 1.976 5.083 2.965 1.00 91.00 98 THR A CA 1
ATOM 769 C C . THR A 1 98 ? 2.696 3.816 3.415 1.00 91.00 98 THR A C 1
ATOM 771 O O . THR A 1 98 ? 3.647 3.925 4.180 1.00 91.00 98 THR A O 1
ATOM 774 N N . LEU A 1 99 ? 2.324 2.628 2.916 1.00 90.06 99 LEU A N 1
ATOM 775 C CA . LEU A 1 99 ? 3.040 1.383 3.247 1.00 90.06 99 LEU A CA 1
ATOM 776 C C . LEU A 1 99 ? 4.524 1.449 2.869 1.00 90.06 99 LEU A C 1
ATOM 778 O O . LEU A 1 99 ? 5.381 1.046 3.654 1.00 90.06 99 LEU A O 1
ATOM 782 N N . ILE A 1 100 ? 4.827 1.964 1.675 1.00 90.44 100 ILE A N 1
ATOM 783 C CA . ILE A 1 100 ? 6.202 2.117 1.188 1.00 90.44 100 ILE A CA 1
ATOM 784 C C . ILE A 1 100 ? 6.965 3.114 2.070 1.00 90.44 100 ILE A C 1
ATOM 786 O O . ILE A 1 100 ? 8.061 2.807 2.539 1.00 90.44 100 ILE A O 1
ATOM 790 N N . SER A 1 101 ? 6.375 4.280 2.344 1.00 90.50 101 SER A N 1
ATOM 791 C CA . SER A 1 101 ? 7.001 5.303 3.188 1.00 90.50 101 SER A CA 1
ATOM 792 C C . SER A 1 101 ? 7.213 4.825 4.626 1.00 90.50 101 SER A C 1
ATOM 794 O O . SER A 1 101 ? 8.248 5.116 5.221 1.00 90.50 101 SER A O 1
ATOM 796 N N . ASP A 1 102 ? 6.259 4.089 5.194 1.00 91.19 102 ASP A N 1
ATOM 797 C CA . ASP A 1 102 ? 6.352 3.540 6.548 1.00 91.19 102 ASP A CA 1
ATOM 798 C C . ASP A 1 102 ? 7.430 2.454 6.652 1.00 91.19 102 ASP A C 1
ATOM 800 O O . ASP A 1 102 ? 8.032 2.282 7.709 1.00 91.19 102 ASP A O 1
ATOM 804 N N . ALA A 1 103 ? 7.745 1.780 5.545 1.00 88.94 103 ALA A N 1
ATOM 805 C CA . ALA A 1 103 ? 8.889 0.881 5.446 1.00 88.94 103 ALA A CA 1
ATOM 806 C C . ALA A 1 103 ? 10.241 1.599 5.255 1.00 88.94 103 ALA A C 1
ATOM 808 O O . ALA A 1 103 ? 11.254 0.934 5.039 1.00 88.94 103 ALA A O 1
ATOM 809 N N . GLY A 1 104 ? 10.278 2.937 5.299 1.00 89.25 104 GLY A N 1
ATOM 810 C CA . GLY A 1 104 ? 11.488 3.727 5.043 1.00 89.25 104 GLY A CA 1
ATOM 811 C C . GLY A 1 104 ? 11.932 3.717 3.575 1.00 89.25 104 GLY A C 1
ATOM 812 O O . GLY A 1 104 ? 13.085 4.025 3.268 1.00 89.25 104 GLY A O 1
ATOM 813 N N . MET A 1 105 ? 11.038 3.336 2.662 1.00 91.12 105 MET A N 1
ATOM 814 C CA . MET A 1 105 ? 11.297 3.218 1.228 1.00 91.12 105 MET A CA 1
ATOM 815 C C . MET A 1 105 ? 10.673 4.391 0.459 1.00 91.12 105 MET A C 1
ATOM 817 O O . MET A 1 105 ? 9.911 5.189 1.000 1.00 91.12 105 MET A O 1
ATOM 821 N N . THR A 1 106 ? 11.010 4.517 -0.824 1.00 91.50 106 THR A N 1
ATOM 822 C CA . THR A 1 106 ? 10.501 5.572 -1.711 1.00 91.50 106 THR A CA 1
ATOM 823 C C . THR A 1 106 ? 9.555 4.977 -2.745 1.00 91.50 106 THR A C 1
ATOM 825 O O . THR A 1 106 ? 9.898 4.011 -3.425 1.00 91.50 106 THR A O 1
ATOM 828 N N . ALA A 1 107 ? 8.359 5.551 -2.873 1.00 90.50 107 ALA A N 1
ATOM 829 C CA . ALA A 1 107 ? 7.443 5.197 -3.949 1.00 90.50 107 ALA A CA 1
ATOM 830 C C . ALA A 1 107 ? 7.962 5.774 -5.273 1.00 90.50 107 ALA A C 1
ATOM 832 O O . ALA A 1 107 ? 8.370 6.934 -5.346 1.00 90.50 107 ALA A O 1
ATOM 833 N N . PHE A 1 108 ? 7.960 4.960 -6.317 1.00 90.75 108 PHE A N 1
ATOM 834 C CA . PHE A 1 108 ? 8.338 5.364 -7.659 1.00 90.75 108 PHE A CA 1
ATOM 835 C C . PHE A 1 108 ? 7.333 6.364 -8.249 1.00 90.75 108 PHE A C 1
ATOM 837 O O . PHE A 1 108 ? 6.136 6.088 -8.307 1.00 90.75 108 PHE A O 1
ATOM 844 N N . ASN A 1 109 ? 7.827 7.499 -8.752 1.00 88.69 109 ASN A N 1
ATOM 845 C CA . ASN A 1 109 ? 7.000 8.572 -9.321 1.00 88.69 109 ASN A CA 1
ATOM 846 C C . ASN A 1 109 ? 7.106 8.709 -10.854 1.00 88.69 109 ASN A C 1
ATOM 848 O O . ASN A 1 109 ? 6.650 9.707 -11.413 1.00 88.69 109 ASN A O 1
ATOM 852 N N . GLY A 1 110 ? 7.738 7.747 -11.528 1.00 87.06 110 GLY A N 1
ATOM 853 C CA . GLY A 1 110 ? 7.917 7.779 -12.975 1.00 87.06 110 GLY A CA 1
ATOM 854 C C . GLY A 1 110 ? 6.730 7.199 -13.744 1.00 87.06 110 GLY A C 1
ATOM 855 O O . GLY A 1 110 ? 5.602 7.107 -13.259 1.00 87.06 110 GLY A O 1
ATOM 856 N N . THR A 1 111 ? 7.002 6.793 -14.980 1.00 84.88 111 THR A N 1
ATOM 857 C CA . THR A 1 111 ? 6.021 6.171 -15.878 1.00 84.88 111 THR A CA 1
ATOM 858 C C . THR A 1 111 ? 6.377 4.709 -16.150 1.00 84.88 111 THR A C 1
ATOM 860 O O . THR A 1 111 ? 7.462 4.247 -15.793 1.00 84.88 111 THR A O 1
ATOM 863 N N . MET A 1 112 ? 5.494 3.973 -16.834 1.00 79.81 112 MET A N 1
ATOM 864 C CA . MET A 1 112 ? 5.789 2.599 -17.257 1.00 79.81 112 MET A CA 1
ATOM 865 C C . MET A 1 112 ? 7.058 2.496 -18.124 1.00 79.81 112 MET A C 1
ATOM 867 O O . MET A 1 112 ? 7.746 1.480 -18.059 1.00 79.81 112 MET A O 1
ATOM 871 N N . SER A 1 113 ? 7.437 3.524 -18.894 1.00 78.25 113 SER A N 1
ATOM 872 C CA . SER A 1 113 ? 8.695 3.496 -19.665 1.00 78.25 113 SER A CA 1
ATOM 873 C C . SER A 1 113 ? 9.938 3.612 -18.768 1.00 78.25 113 SER A C 1
ATOM 875 O O . SER A 1 113 ? 10.977 3.018 -19.059 1.00 78.25 113 SER A O 1
ATOM 877 N N . ASN A 1 114 ? 9.814 4.298 -17.630 1.00 81.62 114 ASN A N 1
ATOM 878 C CA . ASN A 1 114 ? 10.881 4.510 -16.648 1.00 81.62 114 ASN A CA 1
ATOM 879 C C . ASN A 1 114 ? 10.953 3.426 -15.565 1.00 81.62 114 ASN A C 1
ATOM 881 O O . ASN A 1 114 ? 11.782 3.515 -14.667 1.00 81.62 114 ASN A O 1
ATOM 885 N N . LEU A 1 115 ? 10.121 2.382 -15.639 1.00 79.62 115 LEU A N 1
ATOM 886 C CA . LEU A 1 115 ? 10.035 1.350 -14.599 1.00 79.62 115 LEU A CA 1
ATOM 887 C C . LEU A 1 115 ? 11.399 0.710 -14.261 1.00 79.62 115 LEU A C 1
ATOM 889 O O . LEU A 1 115 ? 11.613 0.263 -13.137 1.00 79.62 115 LEU A O 1
ATOM 893 N N . HIS A 1 116 ? 12.338 0.701 -15.215 1.00 76.19 116 HIS A N 1
ATOM 894 C CA . HIS A 1 116 ? 13.719 0.219 -15.066 1.00 76.19 116 HIS A CA 1
ATOM 895 C C . HIS A 1 116 ? 14.529 0.866 -13.941 1.00 76.19 116 HIS A C 1
ATOM 897 O O . HIS A 1 116 ? 15.464 0.241 -13.441 1.00 76.19 116 HIS A O 1
ATOM 903 N N . GLU A 1 117 ? 14.163 2.080 -13.542 1.00 82.75 117 GLU A N 1
ATOM 904 C CA . GLU A 1 117 ? 14.824 2.857 -12.492 1.00 82.75 117 GLU A CA 1
ATOM 905 C C . GLU A 1 117 ? 14.466 2.359 -11.078 1.00 82.75 117 GLU A C 1
ATOM 907 O O . GLU A 1 117 ? 15.039 2.811 -10.090 1.00 82.75 117 GLU A O 1
ATOM 912 N N . THR A 1 118 ? 13.523 1.418 -10.964 1.00 85.69 118 THR A N 1
ATOM 913 C CA . THR A 1 118 ? 13.059 0.877 -9.681 1.00 85.69 118 THR A CA 1
ATOM 914 C C . THR A 1 118 ? 13.923 -0.275 -9.174 1.00 85.69 118 THR A C 1
ATOM 916 O O . THR A 1 118 ? 14.485 -1.059 -9.944 1.00 85.69 118 THR A O 1
ATOM 919 N N . ASP A 1 119 ? 14.010 -0.408 -7.848 1.00 87.56 119 ASP A N 1
ATOM 920 C CA . ASP A 1 119 ? 14.686 -1.536 -7.201 1.00 87.56 119 ASP A CA 1
ATOM 921 C C . ASP A 1 119 ? 13.800 -2.783 -7.158 1.00 87.56 119 ASP A C 1
ATOM 923 O O . ASP A 1 119 ? 14.309 -3.904 -7.272 1.00 87.56 119 ASP A O 1
ATOM 927 N N . TYR A 1 120 ? 12.494 -2.576 -6.959 1.00 87.19 120 TYR A N 1
ATOM 928 C CA . TYR A 1 120 ? 11.483 -3.616 -6.824 1.00 87.19 120 TYR A CA 1
ATOM 929 C C . TYR A 1 120 ? 10.182 -3.222 -7.512 1.00 87.19 120 TYR A C 1
ATOM 931 O O . TYR A 1 120 ? 9.759 -2.067 -7.441 1.00 87.19 120 TYR A O 1
ATOM 939 N N . VAL A 1 121 ? 9.504 -4.218 -8.078 1.00 84.38 121 VAL A N 1
ATOM 940 C CA . VAL A 1 121 ? 8.141 -4.072 -8.592 1.00 84.38 121 VAL A CA 1
ATOM 941 C C . VAL A 1 121 ? 7.208 -5.014 -7.841 1.00 84.38 121 VAL A C 1
ATOM 943 O O . VAL A 1 121 ? 7.495 -6.201 -7.688 1.00 84.38 121 VAL A O 1
ATOM 946 N N . ILE A 1 122 ? 6.091 -4.474 -7.370 1.00 86.56 122 ILE A N 1
ATOM 947 C CA . ILE A 1 122 ? 5.003 -5.210 -6.744 1.00 86.56 122 ILE A CA 1
ATOM 948 C C . ILE A 1 122 ? 3.805 -5.177 -7.691 1.00 86.56 122 ILE A C 1
ATOM 950 O O . ILE A 1 122 ? 3.314 -4.111 -8.062 1.00 86.56 122 ILE A O 1
ATOM 954 N N . ASP A 1 123 ? 3.336 -6.351 -8.083 1.00 80.50 123 ASP A N 1
ATOM 955 C CA . ASP A 1 123 ? 2.116 -6.536 -8.858 1.00 80.50 123 ASP A CA 1
ATOM 956 C C . ASP A 1 123 ? 0.939 -6.828 -7.917 1.00 80.50 123 ASP A C 1
ATOM 958 O O . ASP A 1 123 ? 0.997 -7.753 -7.098 1.00 80.50 123 ASP A O 1
ATOM 962 N N . VAL A 1 124 ? -0.124 -6.031 -8.037 1.00 81.81 124 VAL A N 1
ATOM 963 C CA . VAL A 1 124 ? -1.379 -6.180 -7.279 1.00 81.81 124 VAL A CA 1
ATOM 964 C C . VAL A 1 124 ? -2.577 -6.484 -8.184 1.00 81.81 124 VAL A C 1
ATOM 966 O O . VAL A 1 124 ? -3.727 -6.338 -7.779 1.00 81.81 124 VAL A O 1
ATOM 969 N N . SER A 1 125 ? -2.323 -6.917 -9.421 1.00 77.00 125 SER A N 1
ATOM 970 C CA . SER A 1 125 ? -3.368 -7.282 -10.378 1.00 77.00 125 SER A CA 1
ATOM 971 C C . SER A 1 125 ? -4.288 -8.373 -9.817 1.00 77.00 125 SER A C 1
ATOM 973 O O . SER A 1 125 ? -3.780 -9.402 -9.336 1.00 77.00 125 SER A O 1
ATOM 975 N N . PRO A 1 126 ? -5.623 -8.219 -9.938 1.00 72.06 126 PRO A N 1
ATOM 976 C CA . PRO A 1 126 ? -6.574 -9.248 -9.539 1.00 72.06 126 PRO A CA 1
ATOM 977 C C . PRO A 1 126 ? -6.221 -10.608 -10.148 1.00 72.06 126 PRO A C 1
ATOM 979 O O . PRO A 1 126 ? -5.865 -10.721 -11.321 1.00 72.06 126 PRO A O 1
ATOM 982 N N . SER A 1 127 ? -6.334 -11.679 -9.363 1.00 64.56 127 SER A N 1
ATOM 983 C CA . SER A 1 127 ? -6.072 -13.044 -9.844 1.00 64.56 127 SER A CA 1
ATOM 984 C C . SER A 1 127 ? -6.967 -13.424 -11.033 1.00 64.56 127 SER A C 1
ATOM 986 O O . SER A 1 127 ? -6.526 -14.131 -11.935 1.00 64.56 127 SER A O 1
ATOM 988 N N . GLN A 1 128 ? -8.186 -12.880 -11.072 1.00 63.81 128 GLN A N 1
ATOM 989 C CA . GLN A 1 128 ? -9.205 -13.135 -12.092 1.00 63.81 128 GLN A CA 1
ATOM 990 C C . GLN A 1 128 ? -8.902 -12.477 -13.447 1.00 63.81 128 GLN A C 1
ATOM 992 O O . GLN A 1 128 ? -9.246 -13.037 -14.485 1.00 63.81 128 GLN A O 1
ATOM 997 N N . THR A 1 129 ? -8.243 -11.314 -13.462 1.00 56.97 129 THR A N 1
ATOM 998 C CA . THR A 1 129 ? -7.850 -10.623 -14.706 1.00 56.97 129 THR A CA 1
ATOM 999 C C . THR A 1 129 ? -6.536 -11.164 -15.272 1.00 56.97 129 THR A C 1
ATOM 1001 O O . THR A 1 129 ? -6.127 -10.81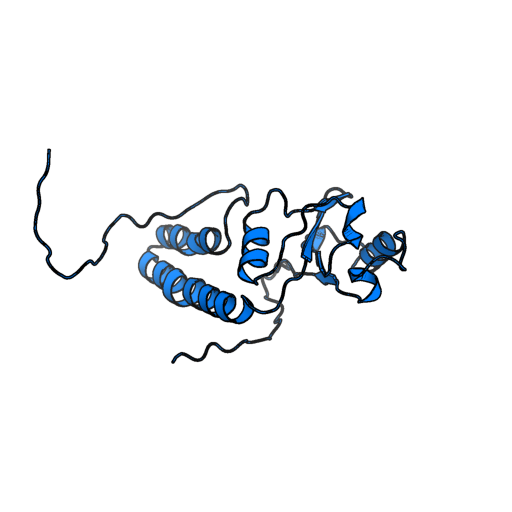0 -16.377 1.00 56.97 129 THR A O 1
ATOM 1004 N N . PHE A 1 130 ? -5.882 -12.074 -14.547 1.00 58.81 130 PHE A N 1
ATOM 1005 C CA . PHE A 1 130 ? -4.533 -12.537 -14.834 1.00 58.81 130 PHE A CA 1
ATOM 1006 C C . PHE A 1 130 ? -4.500 -13.925 -15.483 1.00 58.81 130 PHE A C 1
ATOM 1008 O O . PHE A 1 130 ? -3.905 -14.867 -14.960 1.00 58.81 130 PHE A O 1
ATOM 1015 N N . VAL A 1 131 ? -5.120 -14.043 -16.660 1.00 53.53 131 VAL A N 1
ATOM 1016 C CA . VAL A 1 131 ? -5.190 -15.298 -17.437 1.00 53.53 131 VAL A CA 1
ATOM 1017 C C . VAL A 1 131 ? -3.801 -15.796 -17.875 1.00 53.53 131 VAL A C 1
ATOM 1019 O O . VAL A 1 131 ? -3.602 -16.995 -18.052 1.00 53.53 131 VAL A O 1
ATOM 1022 N N . TYR A 1 132 ? -2.820 -14.898 -18.014 1.00 52.34 132 TYR A N 1
ATOM 1023 C CA . TYR A 1 132 ? -1.537 -15.197 -18.666 1.00 52.34 132 TYR A CA 1
ATOM 1024 C C . TYR A 1 132 ? -0.328 -15.364 -17.725 1.00 52.34 132 TYR A C 1
ATOM 1026 O O . TYR A 1 132 ? 0.779 -15.675 -18.170 1.00 52.34 132 TYR A O 1
ATOM 1034 N N . GLY A 1 133 ? -0.535 -15.253 -16.411 1.00 55.38 133 GLY A N 1
ATOM 1035 C CA . GLY A 1 133 ? 0.480 -15.611 -15.420 1.00 55.38 133 GLY A CA 1
ATOM 1036 C C . GLY A 1 133 ? 1.733 -14.718 -15.398 1.00 55.38 133 GLY A C 1
ATOM 1037 O O . GLY A 1 133 ? 1.948 -13.825 -16.217 1.00 55.38 133 GLY A O 1
ATOM 1038 N N . TYR A 1 134 ? 2.582 -14.967 -14.396 1.00 54.75 134 TYR A N 1
ATOM 1039 C CA . TYR A 1 134 ? 3.816 -14.211 -14.128 1.00 54.75 134 TYR A CA 1
ATOM 1040 C C . TYR A 1 134 ? 4.796 -14.262 -15.315 1.00 54.75 134 TYR A C 1
ATOM 1042 O O . TYR A 1 134 ? 5.579 -13.344 -15.539 1.00 54.75 134 TYR A O 1
ATOM 1050 N N . SER A 1 135 ? 4.701 -15.313 -16.133 1.00 55.62 135 SER A N 1
ATOM 1051 C CA . SER A 1 135 ? 5.432 -15.478 -17.389 1.00 55.62 135 SER A CA 1
ATOM 1052 C C . SER A 1 135 ? 5.154 -14.378 -18.409 1.00 55.62 135 SER A C 1
ATOM 1054 O O . SER A 1 135 ? 6.087 -13.931 -19.070 1.00 55.62 135 SER A O 1
ATOM 1056 N N . THR A 1 136 ? 3.912 -13.912 -18.538 1.00 60.00 136 THR A N 1
ATOM 1057 C CA . THR A 1 136 ? 3.572 -12.850 -19.498 1.00 60.00 136 THR A CA 1
ATOM 1058 C C . THR A 1 136 ? 4.009 -11.483 -19.002 1.00 60.00 136 THR A C 1
ATOM 1060 O O . THR A 1 136 ? 4.474 -10.669 -19.795 1.00 60.00 136 THR A O 1
ATOM 1063 N N . TRP A 1 137 ? 3.980 -11.268 -17.686 1.00 62.56 137 TRP A N 1
ATOM 1064 C CA . TRP A 1 137 ? 4.624 -10.108 -17.079 1.00 62.56 137 TRP A CA 1
ATOM 1065 C C . TRP A 1 137 ? 6.132 -10.104 -17.374 1.00 62.56 137 TRP A C 1
ATOM 1067 O O . TRP A 1 137 ? 6.650 -9.131 -17.911 1.00 62.56 137 TRP A O 1
ATOM 1077 N N . LEU A 1 138 ? 6.829 -11.228 -17.160 1.00 60.25 138 LEU A N 1
ATOM 1078 C CA . LEU A 1 138 ? 8.256 -11.352 -17.486 1.00 60.25 138 LEU A CA 1
ATOM 1079 C C . LEU A 1 138 ? 8.556 -11.157 -18.980 1.00 60.25 138 LEU A C 1
ATOM 1081 O O . LEU A 1 138 ? 9.591 -10.588 -19.305 1.00 60.25 138 LEU A O 1
ATOM 1085 N N . GLN A 1 139 ? 7.676 -11.594 -19.885 1.00 59.50 139 GLN A N 1
ATOM 1086 C CA . GLN A 1 139 ? 7.823 -11.370 -21.330 1.00 59.50 139 GLN A CA 1
ATOM 1087 C C . GLN A 1 139 ? 7.663 -9.895 -21.716 1.00 59.50 139 GLN A C 1
ATOM 1089 O O . GLN A 1 139 ? 8.400 -9.408 -22.569 1.00 59.50 139 GLN A O 1
ATOM 1094 N N . LEU A 1 140 ? 6.739 -9.179 -21.074 1.00 56.31 140 LEU A N 1
ATOM 1095 C CA . LEU A 1 140 ? 6.537 -7.745 -21.289 1.00 56.31 140 LEU A CA 1
ATOM 1096 C C . LEU A 1 140 ? 7.685 -6.917 -20.723 1.00 56.31 140 LEU A C 1
ATOM 1098 O O . LEU A 1 140 ? 8.078 -5.926 -21.325 1.00 56.31 140 LEU A O 1
ATOM 1102 N N . VAL A 1 141 ? 8.282 -7.336 -19.606 1.00 57.34 141 VAL A N 1
ATOM 1103 C CA . VAL A 1 141 ? 9.506 -6.680 -19.145 1.00 57.34 141 VAL A CA 1
ATOM 1104 C C . VAL A 1 141 ? 10.730 -7.114 -19.968 1.00 57.34 141 VAL A C 1
ATOM 1106 O O . VAL A 1 141 ? 11.669 -6.346 -20.139 1.00 57.34 141 VAL A O 1
ATOM 1109 N N . ALA A 1 142 ? 10.712 -8.298 -20.585 1.00 50.72 142 ALA A N 1
ATOM 1110 C CA . ALA A 1 142 ? 11.789 -8.751 -21.466 1.00 50.72 142 ALA A CA 1
ATOM 1111 C C . ALA A 1 142 ? 11.928 -7.937 -22.767 1.00 50.72 142 ALA A C 1
ATOM 1113 O O . ALA A 1 142 ? 12.964 -8.058 -23.419 1.00 50.72 142 ALA A O 1
ATOM 1114 N N . THR A 1 143 ? 10.945 -7.103 -23.143 1.00 55.53 143 THR A N 1
ATOM 1115 C CA . THR A 1 143 ? 11.108 -6.123 -24.236 1.00 55.53 143 THR A CA 1
ATOM 1116 C C . THR A 1 143 ? 11.903 -4.887 -23.821 1.00 55.53 143 THR A C 1
ATOM 1118 O O . THR A 1 143 ? 12.271 -4.085 -24.676 1.00 55.53 143 THR A O 1
ATOM 1121 N N . TYR A 1 144 ? 12.162 -4.707 -22.527 1.00 57.44 144 TYR A N 1
ATOM 1122 C CA . TYR A 1 144 ? 13.051 -3.665 -22.040 1.00 57.44 144 TYR A CA 1
ATOM 1123 C C . TYR A 1 144 ? 14.510 -4.145 -22.048 1.00 57.44 144 TYR A C 1
ATOM 1125 O O . TYR A 1 144 ? 14.796 -5.338 -21.942 1.00 57.44 144 TYR A O 1
ATOM 1133 N N . ASP A 1 145 ? 15.451 -3.206 -22.160 1.00 55.56 145 ASP A N 1
ATOM 1134 C CA . ASP A 1 145 ? 16.885 -3.506 -22.191 1.00 55.56 145 ASP A CA 1
ATOM 1135 C C . ASP A 1 145 ? 17.378 -4.105 -20.863 1.00 55.56 145 ASP A C 1
ATOM 1137 O O . ASP A 1 145 ? 17.611 -3.405 -19.879 1.00 55.56 145 ASP A O 1
ATOM 1141 N N . GLN A 1 146 ? 17.589 -5.421 -20.853 1.00 57.12 146 GLN A N 1
ATOM 1142 C CA . GLN A 1 146 ? 17.974 -6.202 -19.673 1.00 57.12 146 GLN A CA 1
ATOM 1143 C C . GLN A 1 146 ? 19.324 -5.796 -19.058 1.00 57.12 146 GLN A C 1
ATOM 1145 O O . GLN A 1 146 ? 19.624 -6.199 -17.934 1.00 57.12 146 GLN A O 1
ATOM 1150 N N . ASN A 1 147 ? 20.133 -4.992 -19.755 1.00 54.69 147 ASN A N 1
ATOM 1151 C CA . ASN A 1 147 ? 21.420 -4.514 -19.250 1.00 54.69 147 ASN A CA 1
ATOM 1152 C C . ASN A 1 147 ? 21.295 -3.276 -18.347 1.00 54.69 147 ASN A C 1
ATOM 1154 O O . ASN A 1 147 ? 22.224 -2.981 -17.597 1.00 54.69 147 ASN A O 1
ATOM 1158 N N . THR A 1 148 ? 20.168 -2.557 -18.397 1.00 57.62 148 THR A N 1
ATOM 1159 C CA . THR A 1 148 ? 19.960 -1.289 -17.668 1.00 57.62 148 THR A CA 1
ATOM 1160 C C . THR A 1 148 ? 18.888 -1.371 -16.578 1.00 57.62 148 THR A C 1
ATOM 1162 O O . THR A 1 148 ? 18.746 -0.447 -15.781 1.00 57.62 148 THR A O 1
ATOM 1165 N N . GLN A 1 149 ? 18.163 -2.488 -16.483 1.00 61.59 149 GLN A N 1
ATOM 1166 C CA . GLN A 1 149 ? 17.060 -2.658 -15.539 1.00 61.59 149 GLN A CA 1
ATOM 1167 C C . GLN A 1 149 ? 17.475 -3.407 -14.261 1.00 61.59 149 GLN A C 1
ATOM 1169 O O . GLN A 1 149 ? 17.736 -4.616 -14.260 1.00 61.59 149 GLN A O 1
ATOM 1174 N N . VAL A 1 150 ? 17.492 -2.705 -13.128 1.00 60.75 150 VAL A N 1
ATOM 1175 C CA . VAL A 1 150 ? 17.942 -3.265 -11.841 1.00 60.75 150 VAL A CA 1
ATOM 1176 C C . VAL A 1 150 ? 16.976 -4.329 -11.309 1.00 60.75 150 VAL A C 1
ATOM 1178 O O . VAL A 1 150 ? 17.422 -5.348 -10.776 1.00 60.75 150 VAL A O 1
ATOM 1181 N N . PHE A 1 151 ? 15.665 -4.141 -11.474 1.00 62.81 151 PHE A N 1
ATOM 1182 C CA . PHE A 1 151 ? 14.682 -5.073 -10.923 1.00 62.81 151 PHE A CA 1
ATOM 1183 C C . PHE A 1 151 ? 14.576 -6.390 -11.714 1.00 62.81 151 PHE A C 1
ATOM 1185 O O . PHE A 1 151 ? 14.371 -7.443 -11.110 1.00 62.81 151 PHE A O 1
ATOM 1192 N N . THR A 1 152 ? 14.763 -6.387 -13.040 1.00 59.88 152 THR A N 1
ATOM 1193 C CA . THR A 1 152 ? 14.731 -7.625 -13.844 1.00 59.88 152 THR A CA 1
ATOM 1194 C C . THR A 1 152 ? 16.011 -8.426 -13.732 1.00 59.88 152 THR A C 1
ATOM 1196 O O . THR A 1 152 ? 15.945 -9.636 -13.511 1.00 59.88 152 THR A O 1
ATOM 1199 N N . SER A 1 153 ? 17.169 -7.763 -13.797 1.00 61.12 153 SER A N 1
ATOM 1200 C CA . SER A 1 153 ? 18.469 -8.415 -13.603 1.00 61.12 153 SER A CA 1
ATOM 1201 C C . SER A 1 153 ? 18.564 -9.111 -12.239 1.00 61.12 153 SER A C 1
ATOM 1203 O O . SER A 1 153 ? 19.141 -10.193 -12.133 1.00 61.12 153 SER A O 1
ATOM 1205 N N . LYS A 1 154 ? 17.924 -8.546 -11.205 1.00 66.69 154 LYS A N 1
ATOM 1206 C CA . LYS A 1 154 ? 17.869 -9.112 -9.846 1.00 66.69 154 LYS A CA 1
ATOM 1207 C C . LYS A 1 154 ? 16.638 -9.974 -9.554 1.00 66.69 154 LYS A C 1
ATOM 1209 O O . LYS A 1 154 ? 16.568 -10.547 -8.473 1.00 66.69 154 LYS A O 1
ATOM 1214 N N . LYS A 1 155 ? 15.691 -10.104 -10.493 1.00 64.69 155 LYS A N 1
ATOM 1215 C CA . LYS A 1 155 ? 14.405 -10.814 -10.303 1.00 64.69 155 LYS A CA 1
ATOM 1216 C C . LYS A 1 155 ? 13.608 -10.307 -9.088 1.00 64.69 155 LYS A C 1
ATOM 1218 O O . LYS A 1 155 ? 12.965 -11.076 -8.379 1.00 64.69 155 LYS A O 1
ATOM 1223 N N . ASN A 1 156 ? 13.656 -9.002 -8.862 1.00 76.00 156 ASN A N 1
ATOM 1224 C CA . ASN A 1 156 ? 13.074 -8.292 -7.728 1.00 76.00 156 ASN A CA 1
ATOM 1225 C C . ASN A 1 156 ? 11.602 -7.939 -7.978 1.00 76.00 156 ASN A C 1
ATOM 1227 O O . ASN A 1 156 ? 11.200 -6.774 -7.961 1.00 76.00 156 ASN A O 1
ATOM 1231 N N . VAL A 1 157 ? 10.803 -8.960 -8.263 1.00 73.31 157 VAL A N 1
ATOM 1232 C CA . VAL A 1 157 ? 9.411 -8.791 -8.666 1.00 73.31 157 VAL A CA 1
ATOM 1233 C C . VAL A 1 157 ? 8.559 -9.678 -7.797 1.00 73.31 157 VAL A C 1
ATOM 1235 O O . VAL A 1 157 ? 8.753 -10.892 -7.740 1.00 73.31 157 VAL A O 1
ATOM 1238 N N . PHE A 1 158 ? 7.617 -9.050 -7.114 1.00 78.06 158 PHE A N 1
ATOM 1239 C CA . PHE A 1 158 ? 6.757 -9.707 -6.155 1.00 78.06 158 PHE A CA 1
ATOM 1240 C C . PHE A 1 158 ? 5.311 -9.516 -6.558 1.00 78.06 158 PHE A C 1
ATOM 1242 O O . PHE A 1 158 ? 4.926 -8.470 -7.069 1.00 78.06 158 PHE A O 1
ATOM 1249 N N . ARG A 1 159 ? 4.496 -10.529 -6.296 1.00 74.94 159 ARG A N 1
ATOM 1250 C CA . ARG A 1 159 ? 3.052 -10.415 -6.409 1.00 74.94 159 ARG A CA 1
ATOM 1251 C C . ARG A 1 159 ? 2.464 -10.501 -5.019 1.00 74.94 159 ARG A C 1
ATOM 1253 O O . ARG A 1 159 ? 2.813 -11.412 -4.266 1.00 74.94 159 ARG A O 1
ATOM 1260 N N . ILE A 1 160 ? 1.587 -9.565 -4.691 1.00 71.06 160 ILE A N 1
ATOM 1261 C CA . ILE A 1 160 ? 0.744 -9.709 -3.511 1.00 71.06 160 ILE A CA 1
ATOM 1262 C C . ILE A 1 160 ? -0.496 -10.454 -3.978 1.00 71.06 160 ILE A C 1
ATOM 1264 O O . ILE A 1 160 ? -1.176 -10.029 -4.911 1.00 71.06 160 ILE A O 1
ATOM 1268 N N . ASP A 1 161 ? -0.752 -11.603 -3.362 1.00 57.06 161 ASP A N 1
ATOM 1269 C CA . ASP A 1 161 ? -2.023 -12.282 -3.545 1.00 57.06 161 ASP A CA 1
ATOM 1270 C C . ASP A 1 161 ? -3.114 -11.386 -2.949 1.00 57.06 161 ASP A C 1
ATOM 1272 O O . ASP A 1 161 ? -3.160 -11.158 -1.736 1.00 57.06 161 ASP A O 1
ATOM 1276 N N . GLY A 1 162 ? -3.949 -10.813 -3.817 1.00 49.53 162 GLY A N 1
ATOM 1277 C CA . GLY A 1 162 ? -5.207 -10.204 -3.416 1.00 49.53 162 GLY A CA 1
ATOM 1278 C C . GLY A 1 162 ? -6.118 -11.332 -2.963 1.00 49.53 162 GLY A C 1
ATOM 1279 O O . GLY A 1 162 ? -6.869 -11.871 -3.770 1.00 49.53 162 GLY A O 1
ATOM 1280 N N . LEU A 1 163 ? -5.974 -11.738 -1.702 1.00 43.09 163 LEU A N 1
ATOM 1281 C CA . LEU A 1 163 ? -6.620 -12.909 -1.122 1.00 43.09 163 LEU A CA 1
ATOM 1282 C C . LEU A 1 163 ? -8.140 -12.804 -1.158 1.00 43.09 163 LEU A C 1
ATOM 1284 O O . LEU A 1 163 ? -8.767 -12.422 -0.177 1.00 43.09 163 LEU A O 1
ATOM 1288 N N . ILE A 1 164 ? -8.715 -13.219 -2.280 1.00 40.31 164 ILE A N 1
ATOM 1289 C CA . ILE A 1 164 ? -9.986 -13.926 -2.353 1.00 40.31 164 ILE A CA 1
ATOM 1290 C C . ILE A 1 164 ? -9.931 -14.834 -3.591 1.00 40.31 164 ILE A C 1
ATOM 1292 O O . ILE A 1 164 ? -10.282 -14.449 -4.707 1.00 40.31 164 ILE A O 1
ATOM 1296 N N . ASN A 1 165 ? -9.513 -16.086 -3.399 1.00 41.47 165 ASN A N 1
ATOM 1297 C CA . ASN A 1 165 ? -10.263 -17.158 -4.047 1.00 41.47 165 ASN A CA 1
ATOM 1298 C C . ASN A 1 165 ? -11.682 -17.152 -3.445 1.00 41.47 165 ASN A C 1
ATOM 1300 O O . ASN A 1 165 ? -11.874 -16.633 -2.347 1.00 41.47 165 ASN A O 1
ATOM 1304 N N . ALA A 1 166 ? -12.680 -17.693 -4.147 1.00 43.25 166 ALA A N 1
ATOM 1305 C CA . ALA A 1 166 ? -14.094 -17.645 -3.736 1.00 43.25 166 ALA A CA 1
ATOM 1306 C C . ALA A 1 166 ? -14.374 -18.148 -2.296 1.00 43.25 166 ALA A C 1
ATOM 1308 O O . ALA A 1 166 ? -15.443 -17.889 -1.750 1.00 43.25 166 ALA A O 1
ATOM 1309 N N . ASP A 1 167 ? -13.392 -18.806 -1.677 1.00 44.56 167 ASP A N 1
ATOM 1310 C CA . ASP A 1 167 ? -13.461 -19.458 -0.375 1.00 44.56 167 ASP A CA 1
ATOM 1311 C C . ASP A 1 167 ? -12.825 -18.630 0.767 1.00 44.56 167 ASP A C 1
ATOM 1313 O O . ASP A 1 167 ? -12.823 -19.069 1.917 1.00 44.56 167 ASP A O 1
ATOM 1317 N N . GLY A 1 168 ? -12.262 -17.445 0.482 1.00 38.00 168 GLY A N 1
ATOM 1318 C CA . GLY A 1 168 ? -11.756 -16.509 1.499 1.00 38.00 168 GLY A CA 1
ATOM 1319 C C . GLY A 1 168 ? -10.551 -17.006 2.314 1.00 38.00 168 GLY A C 1
ATOM 1320 O O . GLY A 1 168 ? -10.325 -16.540 3.432 1.00 38.00 168 GLY A O 1
ATOM 1321 N N . ALA A 1 169 ? -9.777 -17.963 1.796 1.00 36.53 169 ALA A N 1
ATOM 1322 C CA . ALA A 1 169 ? -8.666 -18.554 2.536 1.00 36.53 169 ALA A CA 1
ATOM 1323 C C . ALA A 1 169 ? -7.374 -17.745 2.362 1.00 36.53 169 ALA A C 1
ATOM 1325 O O . ALA A 1 169 ? -6.861 -17.623 1.253 1.00 36.53 169 ALA A O 1
ATOM 1326 N N . LEU A 1 170 ? -6.801 -17.260 3.472 1.00 40.16 170 LEU A N 1
ATOM 1327 C CA . LEU A 1 170 ? -5.503 -16.582 3.478 1.00 40.16 170 LEU A CA 1
ATOM 1328 C C . LEU A 1 170 ? -4.365 -17.570 3.155 1.00 40.16 170 LEU A C 1
ATOM 1330 O O . LEU A 1 170 ? 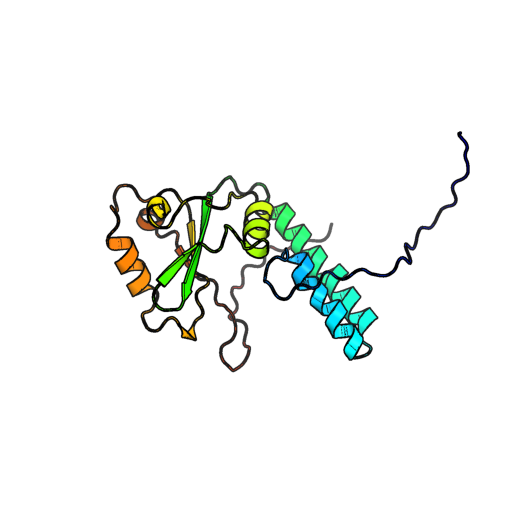-4.045 -18.452 3.958 1.00 40.16 170 LEU A O 1
ATOM 1334 N N . GLY A 1 171 ? -3.710 -17.404 2.007 1.00 35.28 171 GLY A N 1
ATOM 1335 C CA . GLY A 1 171 ? -2.441 -18.054 1.694 1.00 35.28 171 GLY A CA 1
ATOM 1336 C C . GLY A 1 171 ? -1.393 -17.653 2.732 1.00 35.28 171 GLY A C 1
ATOM 1337 O O . GLY A 1 171 ? -0.994 -16.495 2.821 1.00 35.28 171 GLY A O 1
ATOM 1338 N N . LYS A 1 172 ? -0.971 -18.599 3.575 1.00 34.88 172 LYS A N 1
ATOM 1339 C CA . LYS A 1 172 ? -0.010 -18.352 4.657 1.00 34.88 172 LYS A CA 1
ATOM 1340 C C . LYS A 1 172 ? 1.367 -17.959 4.099 1.00 34.88 172 LYS A C 1
ATOM 1342 O O . LYS A 1 172 ? 2.203 -18.833 3.885 1.00 34.88 172 LYS A O 1
ATOM 1347 N N . SER A 1 173 ? 1.668 -16.666 3.974 1.00 38.12 173 SER A N 1
ATOM 1348 C CA . SER A 1 173 ? 3.060 -16.195 3.953 1.00 38.12 173 SER A CA 1
ATOM 1349 C C . SER A 1 173 ? 3.532 -15.976 5.395 1.00 38.12 173 SER A C 1
ATOM 1351 O O . SER A 1 173 ? 3.459 -14.883 5.958 1.00 38.12 173 SER A O 1
ATOM 1353 N N . GLY A 1 174 ? 3.954 -17.063 6.040 1.00 33.91 174 GLY A N 1
ATOM 1354 C CA . GLY A 1 174 ? 4.500 -17.042 7.392 1.00 33.91 174 GLY A CA 1
ATOM 1355 C C . GLY A 1 174 ? 5.930 -16.505 7.430 1.00 33.91 174 GLY A C 1
ATOM 1356 O O . GLY A 1 174 ? 6.870 -17.286 7.478 1.00 33.91 174 GLY A O 1
ATOM 1357 N N . HIS A 1 175 ? 6.092 -15.184 7.493 1.00 35.16 175 HIS A N 1
ATOM 1358 C CA . HIS A 1 175 ? 7.269 -14.569 8.111 1.00 35.16 175 HIS A CA 1
ATOM 1359 C C . HIS A 1 175 ? 6.811 -13.667 9.260 1.00 35.16 175 HIS A C 1
ATOM 1361 O O . HIS A 1 175 ? 6.439 -12.506 9.087 1.00 35.16 175 HIS A O 1
ATOM 1367 N N . GLY A 1 176 ? 6.785 -14.252 10.459 1.00 34.44 176 GLY A N 1
ATOM 1368 C CA . GLY A 1 176 ? 6.573 -13.523 11.700 1.00 34.44 176 GLY A CA 1
ATOM 1369 C C . GLY A 1 176 ? 7.847 -12.779 12.081 1.00 34.44 176 GLY A C 1
ATOM 1370 O O . GLY A 1 176 ? 8.782 -13.382 12.599 1.00 34.44 176 GLY A O 1
ATOM 1371 N N . LEU A 1 177 ? 7.884 -11.469 11.843 1.00 39.50 177 LEU A N 1
ATOM 1372 C CA . LEU A 1 177 ? 8.714 -10.585 12.654 1.00 39.50 177 LEU A CA 1
ATOM 1373 C C . LEU A 1 177 ? 8.030 -10.513 14.022 1.00 39.50 177 LEU A C 1
ATOM 1375 O O . LEU A 1 177 ? 6.976 -9.893 14.158 1.00 39.50 177 LEU A O 1
ATOM 1379 N N . ASN A 1 178 ? 8.566 -11.242 15.001 1.00 40.28 178 ASN A N 1
ATOM 1380 C CA . ASN A 1 178 ? 8.017 -11.264 16.351 1.00 40.28 178 ASN A CA 1
ATOM 1381 C C . ASN A 1 178 ? 8.306 -9.929 17.042 1.00 40.28 178 ASN A C 1
ATOM 1383 O O . ASN A 1 178 ? 9.446 -9.639 17.400 1.00 40.28 178 ASN A O 1
ATOM 1387 N N . CYS A 1 179 ? 7.257 -9.143 17.263 1.00 45.78 179 CYS A N 1
ATOM 1388 C CA . CYS A 1 179 ? 7.270 -8.048 18.221 1.00 45.78 179 CYS A CA 1
ATOM 1389 C C . CYS A 1 179 ? 7.250 -8.654 19.632 1.00 45.78 179 CYS A C 1
ATOM 1391 O O . CYS A 1 179 ? 6.227 -9.180 20.066 1.00 45.78 179 CYS A O 1
ATOM 1393 N N . ILE A 1 180 ? 8.387 -8.640 20.332 1.00 44.50 180 ILE A N 1
ATOM 1394 C CA . ILE A 1 180 ? 8.439 -8.994 21.755 1.00 44.50 180 ILE A CA 1
ATOM 1395 C C . ILE A 1 180 ? 8.110 -7.728 22.542 1.00 44.50 180 ILE A C 1
ATOM 1397 O O . ILE A 1 180 ? 8.867 -6.758 22.498 1.00 44.50 180 ILE A O 1
ATOM 1401 N N . TYR A 1 181 ? 6.977 -7.752 23.241 1.00 39.84 181 TYR A N 1
ATOM 1402 C CA . TYR A 1 181 ? 6.605 -6.757 24.241 1.00 39.84 181 TYR A CA 1
ATOM 1403 C C . TYR A 1 181 ? 7.738 -6.645 25.275 1.00 39.84 181 TYR A C 1
ATOM 1405 O O . TYR A 1 181 ? 8.065 -7.638 25.928 1.00 39.84 181 TYR A O 1
ATOM 1413 N N . LYS A 1 182 ? 8.378 -5.476 25.373 1.00 33.69 182 LYS A N 1
ATOM 1414 C CA . LYS A 1 182 ? 9.256 -5.139 26.501 1.00 33.69 182 LYS A CA 1
ATOM 1415 C C . LYS A 1 182 ? 8.451 -4.450 27.586 1.00 33.69 182 LYS A C 1
ATOM 1417 O O . LYS A 1 182 ? 7.605 -3.609 27.214 1.00 33.69 182 LYS A O 1
#